Protein AF-A0A6J4HRS2-F1 (afdb_monomer_lite)

Secondary structure (DSSP, 8-state):
--GGGGG---PPP------PPPTHHHHHHHHHH-SSHHHHHHHHHHHHHHTT-S-EEEE--SS--TT---EEEE---S--------

Sequence (86 aa):
MNPAEAITHLGAKTSKIPVGISYKIIEHFSAGLYTSPNKAIEELVANSYDALANRVDVHIPDIIEKDSIIYVVDNRAYYDKLPKQV

InterPro domains:
  IPR036890 Histidine kinase/HSP90-like ATPase superfamily [G3DSA:3.30.565.10] (21-75)
  IPR036890 Histidine kinase/HSP90-like ATPase superfamily [SSF55874] (24-75)

Radius of gyration: 23.52 Å; chains: 1; bounding box: 32×48×76 Å

Structure (mmCIF, N/CA/C/O backbone):
data_AF-A0A6J4HRS2-F1
#
_entry.id   AF-A0A6J4HRS2-F1
#
loop_
_atom_site.group_PDB
_atom_site.id
_atom_site.type_symbol
_atom_site.label_atom_id
_atom_site.label_alt_id
_atom_site.label_comp_id
_atom_site.label_asym_id
_atom_site.label_entity_id
_atom_site.label_seq_id
_atom_site.pdbx_PDB_ins_code
_atom_site.Cartn_x
_atom_site.Cartn_y
_atom_site.Cartn_z
_atom_site.occupancy
_atom_site.B_iso_or_equiv
_atom_site.auth_seq_id
_atom_site.auth_comp_id
_atom_site.auth_asym_id
_atom_site.auth_atom_id
_atom_site.pdbx_PDB_model_num
ATOM 1 N N . MET A 1 1 ? -2.410 -4.446 55.497 1.00 56.69 1 MET A N 1
ATOM 2 C CA . MET A 1 1 ? -3.354 -4.405 54.363 1.00 56.69 1 MET A CA 1
ATOM 3 C C . MET A 1 1 ? -2.778 -5.302 53.281 1.00 56.69 1 MET A C 1
ATOM 5 O O . MET A 1 1 ? -1.624 -5.104 52.919 1.00 56.69 1 MET A O 1
ATOM 9 N N . ASN A 1 2 ? -3.493 -6.359 52.898 1.00 60.34 2 ASN A N 1
ATOM 10 C CA . ASN A 1 2 ? -3.007 -7.373 51.962 1.00 60.34 2 ASN A CA 1
ATOM 11 C C . ASN A 1 2 ? -3.096 -6.831 50.516 1.00 60.34 2 ASN A C 1
ATOM 13 O O . ASN A 1 2 ? -4.182 -6.416 50.116 1.00 60.34 2 ASN A O 1
ATOM 17 N N . PRO A 1 3 ? -2.014 -6.851 49.712 1.00 56.44 3 PRO A N 1
ATOM 18 C CA . PRO A 1 3 ? -2.043 -6.421 48.308 1.00 56.44 3 PRO A CA 1
ATOM 19 C C . PRO A 1 3 ? -3.093 -7.138 47.440 1.00 56.44 3 PRO A C 1
ATOM 21 O O . PRO A 1 3 ? -3.554 -6.573 46.452 1.00 56.44 3 PRO A O 1
ATOM 24 N N . ALA A 1 4 ? -3.501 -8.355 47.812 1.00 57.34 4 ALA A N 1
ATOM 25 C CA . ALA A 1 4 ? -4.516 -9.131 47.100 1.00 57.34 4 ALA A CA 1
ATOM 26 C C . ALA A 1 4 ? -5.946 -8.579 47.260 1.00 57.34 4 ALA A C 1
ATOM 28 O O . ALA A 1 4 ? -6.793 -8.844 46.415 1.00 57.34 4 ALA A O 1
ATOM 29 N N . GLU A 1 5 ? -6.223 -7.785 48.299 1.00 55.91 5 GLU A N 1
ATOM 30 C CA . GLU A 1 5 ? -7.548 -7.177 48.516 1.00 55.91 5 GLU A CA 1
ATOM 31 C C . GLU A 1 5 ? -7.752 -5.911 47.661 1.00 55.91 5 GLU A C 1
ATOM 33 O O . GLU A 1 5 ? -8.885 -5.478 47.441 1.00 55.91 5 GLU A O 1
ATOM 38 N N . ALA A 1 6 ? -6.668 -5.340 47.120 1.00 57.41 6 ALA A N 1
ATOM 39 C CA . ALA A 1 6 ? -6.681 -4.082 46.373 1.00 57.41 6 ALA A CA 1
ATOM 40 C C . ALA A 1 6 ? -7.166 -4.205 44.910 1.00 57.41 6 ALA A C 1
ATOM 42 O O . ALA A 1 6 ? -7.306 -3.187 44.236 1.00 57.41 6 ALA A O 1
ATOM 43 N N . ILE A 1 7 ? -7.444 -5.417 44.405 1.00 61.31 7 ILE A N 1
ATOM 44 C CA . ILE A 1 7 ? -7.778 -5.667 42.983 1.00 61.31 7 ILE A CA 1
ATOM 45 C C . ILE A 1 7 ? -9.176 -6.302 42.811 1.00 61.31 7 ILE A C 1
ATOM 47 O O . ILE A 1 7 ? -9.443 -7.004 41.840 1.00 61.31 7 ILE A O 1
ATOM 51 N N . THR A 1 8 ? -10.105 -6.069 43.742 1.00 57.28 8 THR A N 1
ATOM 52 C CA . THR A 1 8 ? -11.416 -6.764 43.744 1.00 57.28 8 THR A CA 1
ATOM 53 C C . THR A 1 8 ? -12.578 -5.952 43.157 1.00 57.28 8 THR A C 1
ATOM 55 O O . THR A 1 8 ? -13.735 -6.352 43.262 1.00 57.28 8 THR A O 1
ATOM 58 N N . HIS A 1 9 ? -12.299 -4.825 42.498 1.00 62.44 9 HIS A N 1
ATOM 59 C CA . HIS A 1 9 ? -13.320 -4.011 41.833 1.00 62.44 9 HIS A CA 1
ATOM 60 C C . HIS A 1 9 ? -12.973 -3.776 40.363 1.00 62.44 9 HIS A C 1
ATOM 62 O O . HIS A 1 9 ? -12.641 -2.671 39.943 1.00 62.44 9 HIS A O 1
ATOM 68 N N . LEU A 1 10 ? -13.088 -4.829 39.553 1.00 70.81 10 LEU A N 1
ATOM 69 C CA . LEU A 1 10 ? -13.296 -4.642 38.119 1.00 70.81 10 LEU A CA 1
ATOM 70 C C . LEU A 1 10 ? -14.671 -3.981 37.947 1.00 70.81 10 LEU A C 1
ATOM 72 O O . LEU A 1 10 ? -15.693 -4.556 38.321 1.00 70.81 10 LEU A O 1
ATOM 76 N N . GLY A 1 11 ? -14.690 -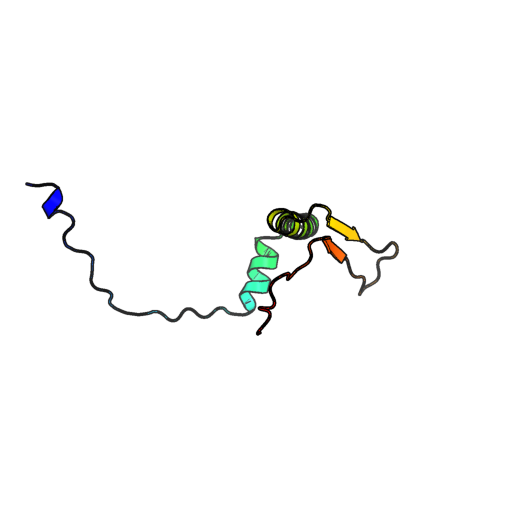2.740 37.455 1.00 76.00 11 GLY A N 1
ATOM 77 C CA . GLY A 1 11 ? -15.926 -1.994 37.220 1.00 76.00 11 GLY A CA 1
ATOM 78 C C . GLY A 1 11 ? -16.902 -2.771 36.329 1.00 76.00 11 GLY A C 1
ATOM 79 O O . GLY A 1 11 ? -16.496 -3.462 35.393 1.00 76.00 11 GLY A O 1
ATOM 80 N N . ALA A 1 12 ? -18.201 -2.669 36.618 1.00 81.56 12 ALA A N 1
ATOM 81 C CA . ALA A 1 12 ? -19.230 -3.333 35.825 1.00 81.56 12 ALA A CA 1
ATOM 82 C C . ALA A 1 12 ? -19.349 -2.684 34.435 1.00 81.56 12 ALA A C 1
ATOM 84 O O . ALA A 1 12 ? -19.372 -1.460 34.306 1.00 81.56 12 ALA A O 1
ATOM 85 N N . LYS A 1 13 ? -19.460 -3.501 33.382 1.00 83.94 13 LYS A N 1
ATOM 86 C CA . LYS A 1 13 ? -19.701 -3.019 32.015 1.00 83.94 13 LYS A CA 1
ATOM 87 C C . LYS A 1 13 ? -21.051 -2.298 31.947 1.00 83.94 13 LYS A C 1
ATOM 89 O O . LYS A 1 13 ? -22.087 -2.928 32.128 1.00 83.94 13 LYS A O 1
ATOM 94 N N . THR A 1 14 ? -21.042 -1.003 31.647 1.00 89.12 14 THR A N 1
ATOM 95 C CA . THR A 1 14 ? -22.243 -0.152 31.688 1.00 89.12 14 THR A CA 1
ATOM 96 C C . THR A 1 14 ? -23.001 -0.093 30.364 1.00 89.12 14 THR A C 1
ATOM 98 O O . THR A 1 14 ? -24.222 0.033 30.364 1.00 89.12 14 THR A O 1
ATOM 101 N N . SER A 1 15 ? -22.311 -0.193 29.224 1.00 90.19 15 SER A N 1
ATOM 102 C CA . SER A 1 15 ? -22.950 -0.116 27.907 1.00 90.19 15 SER A CA 1
ATOM 103 C C . SER A 1 15 ? -22.069 -0.672 26.780 1.00 90.19 15 SER A C 1
ATOM 105 O O . SER A 1 15 ? -20.908 -1.046 26.974 1.00 90.19 15 SER A O 1
ATOM 107 N N . LYS A 1 16 ? -22.652 -0.773 25.580 1.00 90.44 16 LYS A N 1
ATOM 108 C CA . LYS A 1 16 ? -21.932 -0.971 24.317 1.00 90.44 16 LYS A CA 1
ATOM 109 C C . LYS A 1 16 ? -22.115 0.288 23.478 1.00 90.44 16 LYS A C 1
ATOM 111 O O . LYS A 1 16 ? -23.246 0.724 23.286 1.00 90.44 16 LYS A O 1
ATOM 116 N N . ILE A 1 17 ? -21.020 0.829 22.961 1.00 90.44 17 ILE A N 1
ATOM 117 C CA . ILE A 1 17 ? -21.053 1.947 22.020 1.00 90.44 17 ILE A CA 1
ATOM 118 C C . ILE A 1 17 ? -20.905 1.353 20.615 1.00 90.44 17 ILE A C 1
ATOM 120 O O . ILE A 1 17 ? -19.880 0.722 20.346 1.00 90.44 17 ILE A O 1
ATOM 124 N N . PRO A 1 18 ? -21.906 1.487 19.729 1.00 87.19 18 PRO A N 1
ATOM 125 C CA . PRO A 1 18 ? -21.753 1.068 18.346 1.00 87.19 18 PRO A CA 1
ATOM 126 C C . PRO A 1 18 ? -20.793 2.030 17.642 1.00 87.19 18 PRO A C 1
ATOM 128 O O . PRO A 1 18 ? -21.062 3.225 17.539 1.00 87.19 18 PRO A O 1
ATOM 131 N N . VAL A 1 19 ? -19.664 1.511 17.167 1.00 89.12 19 VAL A N 1
ATOM 132 C CA . VAL A 1 19 ? -18.692 2.286 16.389 1.00 89.12 19 VAL A CA 1
ATOM 133 C C . VAL A 1 19 ? -18.935 2.003 14.912 1.00 89.12 19 VAL A C 1
ATOM 135 O O . VAL A 1 19 ? -18.783 0.870 14.460 1.00 89.12 19 VAL A O 1
ATOM 138 N N . GLY A 1 20 ? -19.343 3.034 14.174 1.00 88.50 20 GLY A N 1
ATOM 139 C CA . GLY A 1 20 ? -19.476 2.983 12.721 1.00 88.50 20 GLY A CA 1
ATOM 140 C C . GLY A 1 20 ? -18.203 3.473 12.039 1.00 88.50 20 GLY A C 1
ATOM 141 O O . GLY A 1 20 ? -17.629 4.481 12.448 1.00 88.50 20 GLY A O 1
ATOM 142 N N . ILE A 1 21 ? -17.778 2.784 10.982 1.00 88.00 21 ILE A N 1
ATOM 143 C CA . ILE A 1 21 ? -16.680 3.232 10.123 1.00 88.00 21 ILE A CA 1
ATOM 144 C C . ILE A 1 21 ? -17.286 3.976 8.931 1.00 88.00 21 ILE A C 1
ATOM 146 O O . ILE A 1 21 ? -18.030 3.401 8.141 1.00 88.00 21 ILE A O 1
ATOM 150 N N . SER A 1 22 ? -16.989 5.269 8.819 1.00 91.25 22 SER A N 1
ATOM 151 C CA . SER A 1 22 ? -17.400 6.097 7.680 1.00 91.25 22 SER A CA 1
ATOM 152 C C . SER A 1 22 ? -16.445 5.914 6.505 1.00 91.25 22 SER A C 1
ATOM 154 O O . SER A 1 22 ? -15.241 5.833 6.717 1.00 91.25 22 SER A O 1
ATOM 156 N N . TYR A 1 23 ? -16.938 5.977 5.265 1.00 88.88 23 TYR A N 1
ATOM 157 C CA . TYR A 1 23 ? -16.090 5.950 4.064 1.00 88.88 23 TYR A CA 1
ATOM 158 C C . TYR A 1 23 ? -15.073 7.100 3.988 1.00 88.88 23 TYR A C 1
ATOM 160 O O . TYR A 1 23 ? -14.038 6.952 3.343 1.00 88.88 23 TYR A O 1
ATOM 168 N N . LYS A 1 24 ? -15.298 8.210 4.712 1.00 88.44 24 LYS A N 1
ATOM 169 C CA . LYS A 1 24 ? -14.315 9.305 4.852 1.00 88.44 24 LYS A CA 1
ATOM 170 C C . LYS A 1 24 ? -12.980 8.854 5.453 1.00 88.44 24 LYS A C 1
ATOM 172 O O . LYS A 1 24 ? -11.982 9.560 5.326 1.00 88.44 24 LYS A O 1
ATOM 177 N N . ILE A 1 25 ? -12.961 7.689 6.097 1.00 88.12 25 ILE A N 1
ATOM 178 C CA . ILE A 1 25 ? -11.754 7.068 6.632 1.00 88.12 25 ILE A CA 1
ATOM 179 C C . ILE A 1 25 ? -10.705 6.807 5.545 1.00 88.12 25 ILE A C 1
ATOM 181 O O . ILE A 1 25 ? -9.518 6.932 5.821 1.00 88.12 25 ILE A O 1
ATOM 185 N N . ILE A 1 26 ? -11.135 6.512 4.310 1.00 85.31 26 ILE A N 1
ATOM 186 C CA . ILE A 1 26 ? -10.236 6.269 3.177 1.00 85.31 26 ILE A CA 1
ATOM 187 C C . ILE A 1 26 ? -9.466 7.550 2.869 1.00 85.31 26 ILE A C 1
ATOM 189 O O . ILE A 1 26 ? -8.246 7.539 2.854 1.00 85.31 26 ILE A O 1
ATOM 193 N N . GLU A 1 27 ? -10.169 8.673 2.727 1.00 84.25 27 GLU A N 1
ATOM 194 C CA . GLU A 1 27 ? -9.554 9.979 2.473 1.00 84.25 27 GLU A CA 1
ATOM 195 C C . GLU A 1 27 ? -8.585 10.388 3.595 1.00 84.25 27 GLU A C 1
ATOM 197 O O . GLU A 1 27 ? -7.454 10.788 3.323 1.00 84.25 27 GLU A O 1
ATOM 202 N N . HIS A 1 28 ? -8.993 10.227 4.860 1.00 84.75 28 HIS A N 1
ATOM 203 C CA . HIS A 1 28 ? -8.165 10.610 6.009 1.00 84.75 28 HIS A CA 1
ATOM 204 C C . HIS A 1 28 ? -6.901 9.753 6.125 1.00 84.75 28 HIS A C 1
ATOM 206 O O . HIS A 1 28 ? -5.827 10.283 6.408 1.00 84.75 28 HIS A O 1
ATOM 212 N N . PHE A 1 29 ? -6.999 8.444 5.884 1.00 80.00 29 PHE A N 1
ATOM 213 C CA . PHE A 1 29 ? -5.828 7.574 5.905 1.00 80.00 29 PHE A CA 1
ATOM 214 C C . PHE A 1 29 ? -4.949 7.751 4.672 1.00 80.00 29 PHE A C 1
ATOM 216 O O . PHE A 1 29 ? -3.730 7.782 4.815 1.00 80.00 29 PHE A O 1
ATOM 223 N N . SER A 1 30 ? -5.527 7.935 3.484 1.00 79.94 30 SER A N 1
ATOM 224 C CA . SER A 1 30 ? -4.757 8.196 2.269 1.00 79.94 30 SER A CA 1
ATOM 225 C C . SER A 1 30 ? -3.942 9.484 2.382 1.00 79.94 30 SER A C 1
ATOM 227 O O . SER A 1 30 ? -2.755 9.462 2.080 1.00 79.94 30 SER A O 1
ATOM 229 N N . ALA A 1 31 ? -4.530 10.579 2.876 1.00 77.12 31 ALA A N 1
ATOM 230 C CA . ALA A 1 31 ? -3.821 11.849 3.034 1.00 77.12 31 ALA A CA 1
ATOM 231 C C . ALA A 1 31 ? -2.843 11.861 4.227 1.00 77.12 31 ALA A C 1
ATOM 233 O O . ALA A 1 31 ? -1.821 12.543 4.178 1.00 77.12 31 ALA A O 1
ATOM 234 N N . GLY A 1 32 ? -3.165 11.141 5.308 1.00 70.31 32 GLY A N 1
ATOM 235 C CA . GLY A 1 32 ? -2.400 11.174 6.557 1.00 70.31 32 GLY A CA 1
ATOM 236 C C . GLY A 1 32 ? -1.290 10.126 6.684 1.00 70.31 32 GLY A C 1
ATOM 237 O O . GLY A 1 32 ? -0.263 10.415 7.290 1.00 70.31 32 GLY A O 1
ATOM 238 N N . LEU A 1 33 ? -1.480 8.914 6.146 1.00 69.31 33 LEU A N 1
ATOM 239 C CA . LEU A 1 33 ? -0.533 7.796 6.302 1.00 69.31 33 LEU A CA 1
ATOM 240 C C . LEU A 1 33 ? 0.389 7.625 5.096 1.00 69.31 33 LEU A C 1
ATOM 242 O O . LEU A 1 33 ? 1.554 7.265 5.257 1.00 69.31 33 LEU A O 1
ATOM 246 N N . TYR A 1 34 ? -0.109 7.909 3.895 1.00 77.69 34 TYR A N 1
ATOM 247 C CA . TYR A 1 34 ? 0.660 7.780 2.663 1.00 77.69 34 TYR A CA 1
ATOM 248 C C . TYR A 1 34 ? 1.087 9.156 2.175 1.00 77.69 34 TYR A C 1
ATOM 250 O O . TYR A 1 34 ? 0.525 9.731 1.250 1.00 77.69 34 TYR A O 1
ATOM 258 N N . THR A 1 35 ? 2.126 9.691 2.812 1.00 79.50 35 THR A N 1
ATOM 259 C CA . THR A 1 35 ? 2.675 11.017 2.489 1.00 79.50 35 THR A CA 1
ATOM 260 C C . THR A 1 35 ? 3.346 11.076 1.113 1.00 79.50 35 THR A C 1
ATOM 262 O O . THR A 1 35 ? 3.646 12.162 0.622 1.00 79.50 35 THR A O 1
ATOM 265 N N . SER A 1 36 ? 3.580 9.922 0.474 1.0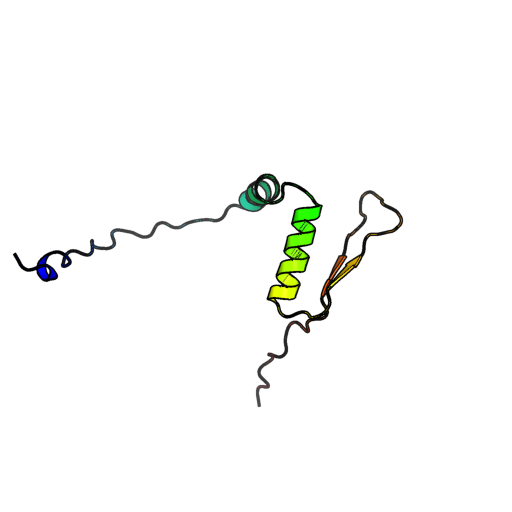0 88.00 36 SER A N 1
ATOM 266 C CA . SER A 1 36 ? 4.064 9.831 -0.903 1.00 88.00 36 SER A CA 1
ATOM 267 C C . SER A 1 36 ? 3.568 8.562 -1.615 1.00 88.00 36 SER A C 1
ATOM 269 O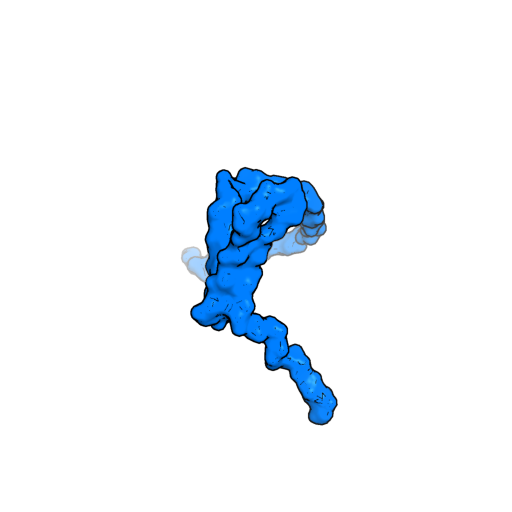 O . SER A 1 36 ? 3.358 7.535 -0.958 1.00 88.00 36 SER A O 1
ATOM 271 N N . PRO A 1 37 ? 3.463 8.582 -2.960 1.00 87.56 37 PRO A N 1
ATOM 272 C CA . PRO A 1 37 ? 3.186 7.385 -3.760 1.00 87.56 37 PRO A CA 1
ATOM 273 C C . PRO A 1 37 ? 4.199 6.257 -3.532 1.00 87.56 37 PRO A C 1
ATOM 275 O O . PRO A 1 37 ? 3.820 5.091 -3.485 1.00 87.56 37 PRO A O 1
ATOM 278 N N . ASN A 1 38 ? 5.474 6.597 -3.316 1.00 90.38 38 ASN A N 1
ATOM 279 C CA . ASN A 1 38 ? 6.524 5.612 -3.053 1.00 90.38 38 ASN A CA 1
ATOM 280 C C . ASN A 1 38 ? 6.248 4.829 -1.770 1.00 90.38 38 ASN A C 1
ATOM 282 O O . ASN A 1 38 ? 6.365 3.609 -1.774 1.00 90.38 38 ASN A O 1
ATOM 286 N N . LYS A 1 39 ? 5.818 5.510 -0.700 1.00 89.25 39 LYS A N 1
ATOM 287 C CA . LYS A 1 39 ? 5.473 4.838 0.556 1.00 89.25 39 LYS A CA 1
ATOM 288 C C . LYS A 1 39 ? 4.243 3.943 0.395 1.00 89.25 39 LYS A C 1
ATOM 290 O O . LYS A 1 39 ? 4.211 2.857 0.955 1.00 89.25 39 LYS A O 1
ATOM 295 N N . ALA A 1 40 ? 3.259 4.353 -0.408 1.00 91.50 40 ALA A N 1
ATOM 296 C CA . ALA A 1 40 ? 2.109 3.501 -0.716 1.00 91.50 40 ALA A CA 1
ATOM 297 C C . ALA A 1 40 ? 2.520 2.209 -1.441 1.00 91.50 40 ALA A C 1
ATOM 299 O O . ALA A 1 40 ? 2.070 1.129 -1.066 1.00 91.50 40 ALA A O 1
ATOM 300 N N . ILE A 1 41 ? 3.413 2.305 -2.432 1.00 94.75 41 ILE A N 1
ATOM 301 C CA . ILE A 1 41 ? 3.955 1.134 -3.138 1.00 94.75 41 ILE A CA 1
ATOM 302 C C . ILE A 1 41 ? 4.801 0.271 -2.189 1.00 94.75 41 ILE A C 1
ATOM 304 O O . ILE A 1 41 ? 4.652 -0.948 -2.191 1.00 94.75 41 ILE A O 1
ATOM 308 N N . GLU A 1 42 ? 5.642 0.885 -1.352 1.00 94.50 42 GLU A N 1
ATOM 309 C CA . GLU A 1 42 ? 6.463 0.193 -0.351 1.00 94.50 42 GLU A CA 1
ATOM 310 C C . GLU A 1 42 ? 5.609 -0.659 0.594 1.00 94.50 42 GLU 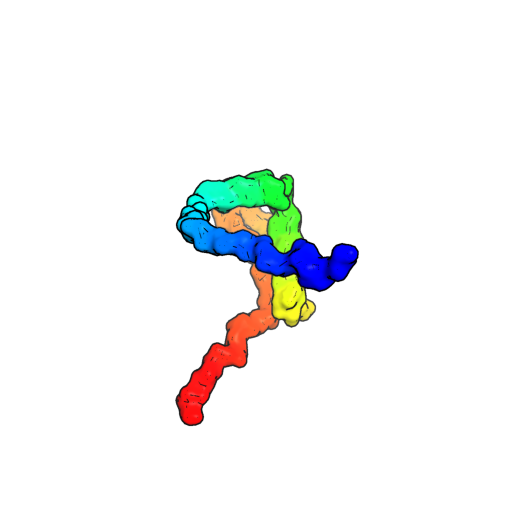A C 1
ATOM 312 O O . GLU A 1 42 ? 5.927 -1.827 0.797 1.00 94.50 42 GLU A O 1
ATOM 317 N N . GLU A 1 43 ? 4.497 -0.126 1.109 1.00 94.56 43 GLU A N 1
ATOM 318 C CA . GLU A 1 43 ? 3.593 -0.895 1.972 1.00 94.56 43 GLU A CA 1
ATOM 319 C C . GLU A 1 43 ? 2.935 -2.068 1.230 1.00 94.56 43 GLU A C 1
ATOM 321 O O . GLU A 1 43 ? 2.798 -3.151 1.793 1.00 94.56 43 GLU A O 1
ATOM 326 N N . LEU A 1 44 ? 2.551 -1.910 -0.044 1.00 95.19 44 LEU A N 1
ATOM 327 C CA . LEU A 1 44 ? 2.004 -3.023 -0.837 1.00 95.19 44 LEU A CA 1
ATOM 328 C C . LEU A 1 44 ? 3.042 -4.136 -1.052 1.00 95.19 44 LEU A C 1
ATOM 330 O O . LEU A 1 44 ? 2.719 -5.321 -0.944 1.00 95.19 44 LEU A O 1
ATOM 334 N N . VAL A 1 45 ? 4.297 -3.762 -1.312 1.00 96.62 45 VAL A N 1
ATOM 335 C CA . VAL A 1 45 ? 5.411 -4.709 -1.443 1.00 96.62 45 VAL A CA 1
ATOM 336 C C . VAL A 1 45 ? 5.708 -5.389 -0.104 1.00 96.62 45 VAL A C 1
ATOM 338 O O . VAL A 1 45 ? 5.827 -6.613 -0.061 1.00 96.62 45 VAL A O 1
ATOM 341 N N . ALA A 1 46 ? 5.773 -4.633 0.993 1.00 96.25 46 ALA A N 1
ATOM 342 C CA . ALA A 1 46 ? 5.999 -5.167 2.335 1.00 96.25 46 ALA A CA 1
ATOM 343 C C . ALA A 1 46 ? 4.902 -6.164 2.734 1.00 96.25 46 ALA A C 1
ATOM 345 O O . ALA A 1 46 ? 5.213 -7.294 3.101 1.00 96.25 46 ALA A O 1
ATOM 346 N N . ASN A 1 47 ? 3.630 -5.805 2.525 1.00 94.44 47 ASN A N 1
ATOM 347 C CA . ASN A 1 47 ? 2.486 -6.685 2.771 1.00 94.44 47 ASN A CA 1
ATOM 348 C C . ASN A 1 47 ? 2.592 -8.014 2.008 1.00 94.44 47 ASN A C 1
ATOM 350 O O . ASN A 1 47 ? 2.203 -9.060 2.527 1.00 94.44 47 ASN A O 1
ATOM 354 N N . SER A 1 48 ? 3.129 -7.989 0.787 1.00 95.50 48 SER A N 1
ATOM 355 C CA . SER A 1 48 ? 3.337 -9.191 -0.027 1.00 95.50 48 SER A CA 1
ATOM 356 C C . SER A 1 48 ? 4.406 -10.119 0.582 1.00 95.50 48 SER A C 1
ATOM 358 O O . SER A 1 48 ? 4.221 -11.337 0.634 1.00 95.50 48 SER A O 1
ATOM 360 N N . TYR A 1 49 ? 5.503 -9.564 1.109 1.00 94.75 49 TYR A N 1
ATOM 361 C CA . TYR A 1 49 ? 6.543 -10.338 1.804 1.00 94.75 49 TYR A CA 1
ATOM 362 C C . TYR A 1 49 ? 6.114 -10.811 3.199 1.00 94.75 49 TYR A C 1
ATOM 364 O O . TYR A 1 49 ? 6.420 -11.946 3.567 1.00 94.75 49 TYR A O 1
ATOM 372 N N . ASP A 1 50 ? 5.342 -10.015 3.944 1.00 94.31 50 ASP A N 1
ATOM 373 C CA . ASP A 1 50 ? 4.687 -10.448 5.190 1.00 94.31 50 ASP A CA 1
ATOM 374 C C . ASP A 1 50 ? 3.722 -11.615 4.926 1.00 94.31 50 ASP A C 1
ATOM 376 O O . ASP A 1 50 ? 3.560 -12.535 5.732 1.00 94.31 50 ASP A O 1
ATOM 380 N N . ALA A 1 51 ? 3.130 -11.624 3.733 1.00 90.75 51 ALA A N 1
ATOM 381 C CA . ALA A 1 51 ? 2.372 -12.726 3.172 1.00 90.75 51 ALA A CA 1
ATOM 382 C C . ALA A 1 51 ? 3.249 -13.891 2.654 1.00 90.75 51 ALA A C 1
ATOM 384 O O . ALA A 1 51 ? 2.715 -14.828 2.073 1.00 90.75 51 ALA A O 1
ATOM 385 N N . LEU A 1 52 ? 4.555 -13.932 2.910 1.00 91.50 52 LEU A N 1
ATOM 386 C CA . LEU A 1 52 ? 5.461 -15.012 2.491 1.00 91.50 52 LEU A CA 1
ATOM 387 C C . LEU A 1 52 ? 5.628 -15.158 0.966 1.00 91.50 52 LEU A C 1
ATOM 389 O O . LEU A 1 52 ? 6.008 -16.234 0.494 1.00 91.50 52 LEU A O 1
ATOM 393 N N . ALA A 1 53 ? 5.358 -14.113 0.177 1.00 93.94 53 ALA A N 1
ATOM 394 C CA . ALA A 1 53 ? 5.833 -14.082 -1.203 1.00 93.94 53 ALA A CA 1
ATOM 395 C C . ALA A 1 53 ? 7.369 -14.144 -1.219 1.00 93.94 53 ALA A C 1
ATOM 397 O O . ALA A 1 53 ? 8.033 -13.609 -0.331 1.00 93.94 53 ALA A O 1
ATOM 398 N N . ASN A 1 54 ? 7.948 -14.790 -2.231 1.00 94.75 54 ASN A N 1
ATOM 399 C CA . ASN A 1 54 ? 9.405 -14.794 -2.422 1.00 94.75 54 ASN A CA 1
ATOM 400 C C . ASN A 1 54 ? 9.844 -13.929 -3.610 1.00 94.75 54 ASN A C 1
ATOM 402 O O . ASN A 1 54 ? 11.038 -13.704 -3.800 1.00 94.75 54 ASN A O 1
ATOM 406 N N . ARG A 1 55 ? 8.878 -13.420 -4.382 1.00 95.50 55 ARG A N 1
ATOM 407 C CA . ARG A 1 55 ? 9.080 -12.413 -5.415 1.00 95.50 55 ARG A CA 1
ATOM 408 C C . ARG A 1 55 ? 7.863 -11.501 -5.484 1.00 95.50 55 ARG A C 1
ATOM 410 O O . ARG A 1 55 ? 6.728 -11.975 -5.434 1.00 95.50 55 ARG A O 1
ATOM 417 N N . VAL A 1 56 ? 8.133 -10.211 -5.642 1.00 97.00 56 VAL A N 1
ATOM 418 C CA . VAL A 1 56 ? 7.134 -9.176 -5.899 1.00 97.00 56 VAL A CA 1
ATOM 419 C C . VAL A 1 56 ? 7.637 -8.331 -7.060 1.00 97.00 56 VAL A C 1
ATOM 421 O O . VAL A 1 56 ? 8.755 -7.818 -7.012 1.00 97.00 56 VAL A O 1
ATOM 424 N N . ASP A 1 57 ? 6.819 -8.211 -8.094 1.00 97.19 57 ASP A N 1
ATOM 425 C CA . ASP A 1 57 ? 7.095 -7.469 -9.314 1.00 97.19 57 ASP A CA 1
ATOM 426 C C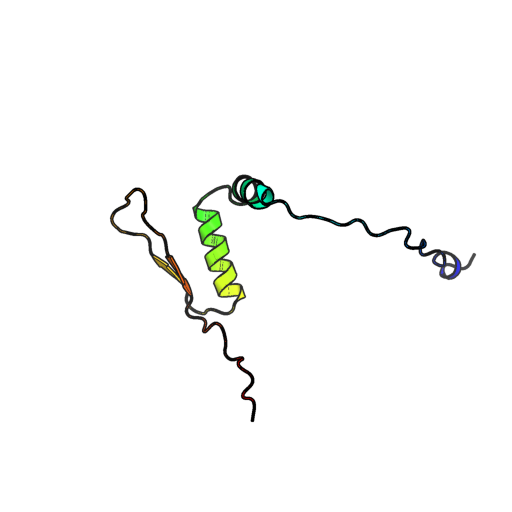 . ASP A 1 57 ? 6.266 -6.167 -9.306 1.00 97.19 57 ASP A C 1
ATOM 428 O O . ASP A 1 57 ? 5.051 -6.186 -9.090 1.00 97.19 57 ASP A O 1
ATOM 432 N N . VAL A 1 58 ? 6.920 -5.019 -9.522 1.00 96.88 58 VAL A N 1
ATOM 433 C CA . VAL A 1 58 ? 6.259 -3.709 -9.654 1.00 96.88 58 VAL A CA 1
ATOM 434 C C . VAL A 1 58 ? 6.371 -3.254 -11.102 1.00 96.88 58 VAL A C 1
ATOM 436 O O . VAL A 1 58 ? 7.464 -2.959 -11.583 1.00 96.88 58 VAL A O 1
ATOM 439 N N . HIS A 1 59 ? 5.238 -3.186 -11.795 1.00 96.12 59 HIS A N 1
ATOM 440 C CA . HIS A 1 59 ? 5.174 -2.766 -13.189 1.00 96.12 59 HIS A CA 1
ATOM 441 C C . HIS A 1 59 ? 4.659 -1.335 -13.286 1.00 96.12 59 HIS A C 1
ATOM 443 O O . HIS A 1 59 ? 3.522 -1.042 -12.910 1.00 96.12 59 HIS A O 1
ATOM 449 N N . ILE A 1 60 ? 5.504 -0.462 -13.829 1.00 93.81 60 ILE A N 1
ATOM 450 C CA . ILE A 1 60 ? 5.179 0.923 -14.160 1.00 93.81 60 ILE A CA 1
ATOM 451 C C . ILE A 1 60 ? 5.105 1.009 -15.689 1.00 93.81 60 ILE A C 1
ATOM 453 O O . ILE A 1 60 ? 6.009 0.498 -16.352 1.00 93.81 60 ILE A O 1
ATOM 457 N N . PRO A 1 61 ? 4.046 1.596 -16.266 1.00 93.75 61 PRO A N 1
ATOM 458 C CA . PRO A 1 61 ? 3.926 1.710 -17.712 1.00 93.75 61 PRO A CA 1
ATOM 459 C C . PRO A 1 61 ? 4.974 2.675 -18.275 1.00 93.75 61 PRO A C 1
ATOM 461 O O . PRO A 1 61 ? 5.224 3.734 -17.699 1.00 93.75 61 PRO A O 1
ATOM 464 N N . ASP A 1 62 ? 5.541 2.329 -19.432 1.00 92.12 62 ASP A N 1
ATOM 465 C CA . ASP A 1 62 ? 6.551 3.153 -20.113 1.00 92.12 62 ASP A CA 1
ATOM 466 C C . ASP A 1 62 ? 5.985 4.501 -20.590 1.00 92.12 62 ASP A C 1
ATOM 468 O O . ASP A 1 62 ? 6.694 5.505 -20.648 1.00 92.12 62 ASP A O 1
ATOM 472 N N . ILE A 1 63 ? 4.690 4.526 -20.925 1.00 93.69 63 ILE A N 1
ATOM 473 C CA . ILE A 1 63 ? 3.949 5.727 -21.311 1.00 93.69 63 ILE A CA 1
ATOM 474 C C . ILE A 1 63 ? 2.905 6.010 -20.230 1.00 93.69 63 ILE A C 1
ATOM 476 O O . ILE A 1 63 ? 2.065 5.163 -19.915 1.00 93.69 63 ILE A O 1
ATOM 480 N N . ILE A 1 64 ? 2.968 7.213 -19.659 1.00 92.94 64 ILE A N 1
ATOM 481 C CA . ILE A 1 64 ? 2.063 7.659 -18.599 1.00 92.94 64 ILE A CA 1
ATOM 482 C C . ILE A 1 64 ? 0.949 8.502 -19.220 1.00 92.94 64 ILE A C 1
ATOM 484 O O . ILE A 1 64 ? 1.175 9.624 -19.671 1.00 92.94 64 ILE A O 1
ATOM 488 N N . GLU A 1 65 ? -0.261 7.960 -19.200 1.00 94.69 65 GLU A N 1
ATOM 489 C CA . GLU A 1 65 ? -1.503 8.613 -19.592 1.00 94.69 65 GLU A CA 1
ATOM 490 C C . GLU A 1 65 ? -2.440 8.731 -18.381 1.00 94.69 65 GLU A C 1
ATOM 492 O O . GLU A 1 65 ? -2.174 8.202 -17.301 1.00 94.69 65 GLU A O 1
ATOM 497 N N . LYS A 1 66 ? -3.553 9.452 -18.550 1.00 90.50 66 LYS A N 1
ATOM 498 C CA . LYS A 1 66 ? -4.487 9.786 -17.463 1.00 90.50 66 LYS A CA 1
ATOM 499 C C . LYS A 1 66 ? -4.977 8.565 -16.671 1.00 90.50 66 LYS A C 1
ATOM 501 O O . LYS A 1 66 ? -5.171 8.680 -15.465 1.00 90.50 66 LYS A O 1
ATOM 506 N N . ASP A 1 67 ? -5.144 7.430 -17.341 1.00 91.44 67 ASP A N 1
ATOM 507 C CA . ASP A 1 67 ? -5.703 6.200 -16.772 1.00 91.44 67 ASP A CA 1
ATOM 508 C C . ASP A 1 67 ? -4.665 5.061 -16.724 1.00 91.44 67 ASP A C 1
ATOM 510 O O . ASP A 1 67 ? -5.010 3.879 -16.698 1.00 91.44 67 ASP A O 1
ATOM 514 N N . SER A 1 68 ? -3.374 5.410 -16.725 1.00 94.62 68 SER A N 1
ATOM 515 C CA . SER A 1 68 ? -2.282 4.453 -16.556 1.00 94.62 68 SER A CA 1
ATOM 516 C C . SER A 1 68 ? -2.371 3.737 -15.208 1.00 94.62 68 SER A C 1
ATOM 518 O O . SER A 1 68 ? -2.604 4.345 -14.164 1.00 94.62 68 SER A O 1
ATOM 520 N N . ILE A 1 69 ? -2.127 2.428 -15.231 1.00 93.75 69 ILE A N 1
ATOM 521 C CA . ILE A 1 69 ? -2.205 1.560 -14.055 1.00 93.75 69 ILE A CA 1
ATOM 522 C C . ILE A 1 69 ? -0.797 1.113 -13.669 1.00 93.75 69 ILE A C 1
ATOM 524 O O . ILE A 1 69 ? -0.026 0.675 -14.522 1.00 93.75 69 ILE A O 1
ATOM 528 N N . ILE A 1 70 ? -0.486 1.194 -12.375 1.00 94.94 70 ILE A N 1
ATOM 529 C CA . ILE A 1 70 ? 0.685 0.549 -11.772 1.00 94.94 70 ILE A CA 1
ATOM 530 C C . ILE A 1 70 ? 0.224 -0.786 -11.192 1.00 94.94 70 ILE A C 1
ATOM 532 O O . ILE A 1 70 ? -0.752 -0.828 -10.441 1.00 94.94 70 ILE A O 1
ATOM 536 N N . TYR A 1 71 ? 0.933 -1.865 -11.512 1.00 95.38 71 TYR A N 1
ATOM 537 C CA . TYR A 1 71 ? 0.659 -3.188 -10.952 1.00 95.38 71 TYR A CA 1
ATOM 538 C C . TYR A 1 71 ? 1.714 -3.537 -9.904 1.00 95.38 71 TYR A C 1
ATOM 540 O O . TYR A 1 71 ? 2.908 -3.404 -10.162 1.00 95.38 71 TYR A O 1
ATOM 548 N N . VAL A 1 72 ? 1.273 -4.021 -8.744 1.00 95.94 72 VAL A N 1
ATOM 549 C CA . VAL A 1 72 ? 2.121 -4.701 -7.756 1.00 95.94 72 VAL A CA 1
ATOM 550 C C . VAL A 1 72 ? 1.643 -6.146 -7.709 1.00 95.94 72 VAL A C 1
ATOM 552 O O . VAL A 1 72 ? 0.501 -6.399 -7.329 1.00 95.94 72 VAL A O 1
ATOM 555 N N . VAL A 1 73 ? 2.475 -7.075 -8.177 1.00 95.38 73 VAL A N 1
ATOM 556 C CA . VAL A 1 73 ? 2.109 -8.482 -8.370 1.00 95.38 73 VAL A CA 1
ATOM 557 C C . VAL A 1 73 ? 3.071 -9.349 -7.579 1.00 95.38 73 VAL A C 1
ATOM 559 O O . VAL A 1 73 ? 4.275 -9.315 -7.811 1.00 95.38 73 VAL A O 1
ATOM 562 N N . ASP A 1 74 ? 2.548 -10.138 -6.651 1.00 95.06 74 ASP A N 1
ATOM 563 C CA . ASP A 1 74 ? 3.336 -11.132 -5.934 1.00 95.06 74 ASP A CA 1
ATOM 564 C C . ASP A 1 74 ? 3.176 -12.528 -6.553 1.00 95.06 74 ASP A C 1
ATOM 566 O O . ASP A 1 74 ? 2.282 -12.789 -7.361 1.00 95.06 74 ASP A O 1
ATOM 570 N N . ASN A 1 75 ? 4.089 -13.435 -6.211 1.00 91.44 75 ASN A N 1
ATOM 571 C CA . ASN A 1 75 ? 4.050 -14.816 -6.682 1.00 91.44 75 ASN A CA 1
ATOM 572 C C . ASN A 1 75 ? 3.463 -15.802 -5.667 1.00 91.44 75 ASN A C 1
ATOM 574 O O . ASN A 1 75 ? 3.634 -17.018 -5.811 1.00 91.44 75 ASN A O 1
ATOM 578 N N . ARG A 1 76 ? 2.798 -15.303 -4.625 1.00 79.88 76 ARG A N 1
ATOM 579 C CA . ARG A 1 76 ? 2.138 -16.157 -3.654 1.00 79.88 76 ARG A CA 1
ATOM 580 C C . ARG A 1 76 ? 0.842 -16.680 -4.270 1.00 79.88 76 ARG A C 1
ATOM 582 O O . ARG A 1 76 ? -0.022 -15.929 -4.707 1.00 79.88 76 ARG A O 1
ATOM 589 N N . ALA A 1 77 ? 0.646 -17.995 -4.224 1.00 63.84 77 ALA A N 1
ATOM 590 C CA . ALA A 1 77 ? -0.669 -18.569 -4.468 1.00 63.84 77 ALA A CA 1
ATOM 591 C C . ALA A 1 77 ? -1.597 -18.185 -3.305 1.00 63.84 77 ALA A C 1
ATOM 593 O O . ALA A 1 77 ? -1.520 -18.744 -2.206 1.00 63.84 77 ALA A O 1
ATOM 594 N N . TYR A 1 78 ? -2.466 -17.204 -3.519 1.00 62.12 78 TYR A N 1
ATOM 595 C CA . TYR A 1 78 ? -3.565 -16.956 -2.602 1.00 62.12 78 TYR A CA 1
ATOM 596 C C . TYR A 1 78 ? -4.574 -18.110 -2.760 1.00 62.12 78 TYR A C 1
ATOM 598 O O . TYR A 1 78 ? -5.240 -18.221 -3.784 1.00 62.12 78 TYR A O 1
ATOM 606 N N . TYR A 1 79 ? -4.628 -18.970 -1.732 1.00 52.34 79 TYR A N 1
ATOM 607 C CA . TYR A 1 79 ? -5.534 -20.111 -1.495 1.00 52.34 79 TYR A CA 1
ATOM 608 C C . TYR A 1 79 ? -5.114 -21.514 -1.960 1.00 52.34 79 TYR A C 1
ATOM 610 O O . TYR A 1 79 ? -5.593 -22.030 -2.963 1.00 52.34 79 TYR A O 1
ATOM 618 N N . ASP A 1 80 ? -4.419 -22.222 -1.065 1.00 51.53 80 ASP A N 1
ATOM 619 C CA . ASP A 1 80 ? -4.459 -23.690 -0.970 1.00 51.53 80 ASP A CA 1
ATOM 620 C C . ASP A 1 80 ? -5.356 -24.139 0.208 1.00 51.53 80 ASP A C 1
ATOM 622 O O . ASP A 1 80 ? -4.981 -24.932 1.070 1.00 51.53 80 ASP A O 1
ATOM 626 N N . LYS A 1 81 ? -6.556 -23.546 0.312 1.00 53.97 81 LYS A N 1
ATOM 627 C CA . LYS A 1 81 ? -7.604 -23.961 1.264 1.00 53.97 81 LYS A CA 1
ATOM 628 C C . LYS A 1 81 ? -8.998 -23.856 0.645 1.00 53.97 81 LYS A C 1
ATOM 630 O O . LYS A 1 81 ? -9.821 -23.055 1.077 1.00 53.97 81 LYS A O 1
ATOM 635 N N . LEU A 1 82 ? -9.287 -24.720 -0.322 1.00 50.69 82 LEU A N 1
ATOM 636 C CA . LEU A 1 82 ? -10.633 -25.283 -0.409 1.00 50.69 82 LEU A CA 1
ATOM 637 C C . LEU A 1 82 ? -10.631 -26.548 0.459 1.00 50.69 82 LEU A C 1
ATOM 639 O O . LEU A 1 82 ? -9.784 -27.415 0.229 1.00 50.69 82 LEU A O 1
ATOM 643 N N . PRO A 1 83 ? -11.522 -26.703 1.455 1.00 53.38 83 PRO A N 1
ATOM 644 C CA . PRO A 1 83 ? -11.743 -28.025 2.011 1.00 53.38 83 PRO A CA 1
ATOM 645 C C . PRO A 1 83 ? -12.224 -28.915 0.862 1.00 53.38 83 PRO A C 1
ATOM 647 O O . PRO A 1 83 ? -13.264 -28.646 0.258 1.00 53.38 83 PRO A O 1
ATOM 650 N N . LYS A 1 84 ? -11.465 -29.969 0.542 1.00 52.06 84 LYS A N 1
ATOM 651 C CA . LYS A 1 84 ? -12.025 -31.096 -0.201 1.00 52.06 84 LYS A CA 1
ATOM 652 C C . LYS A 1 84 ? -13.125 -31.667 0.687 1.00 52.06 84 LYS A C 1
ATOM 654 O O . LYS A 1 84 ? -12.833 -32.349 1.662 1.00 52.06 84 LYS A O 1
ATOM 659 N N . GLN A 1 85 ? -14.373 -31.314 0.398 1.00 51.78 85 GLN A N 1
ATOM 660 C CA . GLN A 1 85 ? -15.509 -32.085 0.875 1.00 51.78 85 GLN A CA 1
ATOM 661 C C . GLN A 1 85 ? -15.472 -33.421 0.135 1.00 51.78 85 GLN A 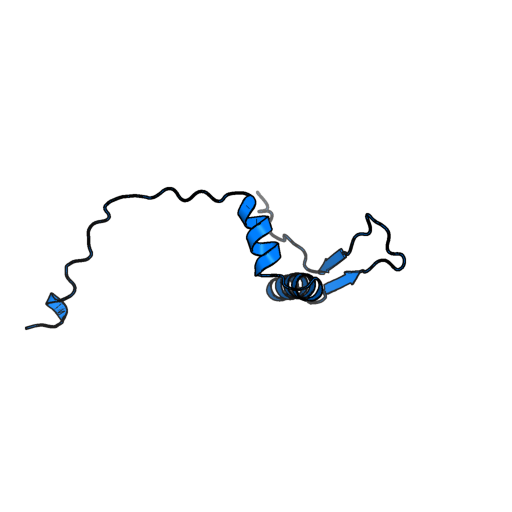C 1
ATOM 663 O O . GLN A 1 85 ? -15.895 -33.479 -1.018 1.00 51.78 85 GLN A O 1
ATOM 668 N N . VAL A 1 86 ? -14.915 -34.449 0.776 1.00 52.22 86 VAL A N 1
ATOM 669 C CA . VAL A 1 86 ? -15.290 -35.857 0.586 1.00 52.22 86 VAL A CA 1
ATOM 670 C C . VAL A 1 86 ? -15.161 -36.555 1.930 1.00 52.22 86 VAL A C 1
ATOM 672 O O . VAL A 1 86 ? -14.062 -36.455 2.521 1.00 52.22 86 VAL A O 1
#

Foldseek 3Di:
DDPVVVPPPPDDDDDDDDDDDDPCVCVCCCVPVPVDPVVVLVVVQVVLVVVVFPDWDWDFDPDDDPPGDIDIDTPDPPDPDDPPPD

Organism: NCBI:txid448109

pLDDT: mean 82.21, std 15.18, range [50.69, 97.19]